Protein AF-A0A1F2P730-F1 (afdb_monomer_lite)

Secondary structure (DSSP, 8-state):
-HHHHSTTTSS-HHHHHHHHHH-HHHHHHHHHHHHHHHHHHHHHHHHHH-S--HHHHHHHHHHHHHHHHHHHHHHHHHHHHSS-SS-HHHHHHHHHHHHHHHHHHHHHHHHHHHHHHHHHHTT---HHHHHHHHHHTT---

Sequence (141 aa):
MINEKGVMSELNPFLREIVISYGAATLLIFKITVCFMILSVPLLVQYISKESMYWTINGFYGVFTVAGILAAMDNWIFMKIGDPFIDPRLVSGVTFLMLLMAINLGNMMDYRRNHANGYYCRSRITDKEWERMKKEMNYPD

Organism: NCBI:txid1839936

Radius of gyration: 24.95 Å; chains: 1; bounding box: 55×33×75 Å

Foldseek 3Di:
DCCCQNPVNPDDPVVNVCCVVPNPVVVVVVVVVVVVVQLCVVVVVCVVVVADLPQLNCQQVVLVVVLVVQVVVQVVVCVVPVHGPDDPVVSVVVSVVSNVVSNVVSCVVSVCVRVVVVVVVVPPQDPVNVVVVCVVVVPDD

pLDDT: mean 80.68, std 14.08, range [39.53, 95.75]

Structure (mmCIF, N/C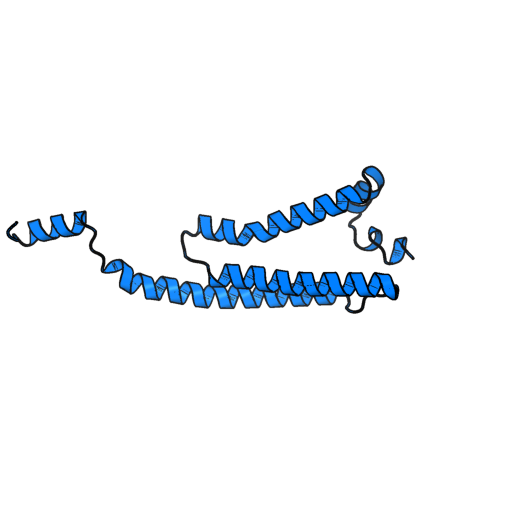A/C/O backbone):
data_AF-A0A1F2P730-F1
#
_entry.id   AF-A0A1F2P730-F1
#
loop_
_atom_site.group_PDB
_atom_site.id
_atom_site.type_symbol
_atom_site.label_atom_id
_atom_site.label_alt_id
_atom_site.label_comp_id
_atom_site.label_asym_id
_atom_site.label_entity_id
_atom_site.label_seq_id
_atom_site.pdbx_PDB_ins_code
_atom_site.Cartn_x
_atom_site.Cartn_y
_atom_site.Cartn_z
_atom_site.occupancy
_atom_site.B_iso_or_equiv
_atom_site.auth_seq_id
_atom_site.auth_comp_id
_atom_site.auth_asym_id
_atom_site.auth_atom_id
_atom_site.pdbx_PDB_model_num
ATOM 1 N N . MET A 1 1 ? 14.974 -4.893 -26.405 1.00 39.53 1 MET A N 1
ATOM 2 C CA . MET A 1 1 ? 15.418 -4.691 -25.002 1.00 39.53 1 MET A CA 1
ATOM 3 C C . MET A 1 1 ? 14.538 -3.724 -24.201 1.00 39.53 1 MET A C 1
ATOM 5 O O . MET A 1 1 ? 13.745 -4.237 -23.427 1.00 39.53 1 MET A O 1
ATOM 9 N N . ILE A 1 2 ? 14.548 -2.391 -24.394 1.00 41.62 2 ILE A N 1
ATOM 10 C CA . ILE A 1 2 ? 13.634 -1.477 -23.642 1.00 41.62 2 ILE A CA 1
ATOM 11 C C . ILE A 1 2 ? 12.142 -1.766 -23.925 1.00 41.62 2 ILE A C 1
ATOM 13 O O . ILE A 1 2 ? 11.300 -1.609 -23.048 1.00 41.62 2 ILE A O 1
ATOM 17 N N . ASN A 1 3 ? 11.812 -2.250 -25.125 1.00 44.00 3 ASN A N 1
ATOM 18 C CA . ASN A 1 3 ? 10.436 -2.607 -25.495 1.00 44.00 3 ASN A CA 1
ATOM 19 C C . ASN A 1 3 ? 9.953 -3.973 -24.975 1.00 44.00 3 ASN A C 1
ATOM 21 O O . ASN A 1 3 ? 8.751 -4.200 -24.971 1.00 44.00 3 ASN A O 1
ATOM 25 N N . GLU A 1 4 ? 10.852 -4.862 -24.546 1.00 47.56 4 GLU A N 1
ATOM 26 C CA . GLU A 1 4 ? 10.492 -6.228 -24.110 1.00 47.56 4 GLU A CA 1
ATOM 27 C C . GLU A 1 4 ? 10.643 -6.430 -22.602 1.00 47.56 4 GLU A C 1
ATOM 29 O O . GLU A 1 4 ? 9.975 -7.289 -22.041 1.00 47.56 4 GLU A O 1
ATOM 34 N N . LYS A 1 5 ? 11.498 -5.634 -21.946 1.00 50.53 5 LYS A N 1
ATOM 35 C CA . LYS A 1 5 ? 11.749 -5.695 -20.497 1.00 50.53 5 LYS A CA 1
ATOM 36 C C . LYS A 1 5 ? 11.723 -4.323 -19.806 1.00 50.53 5 LYS A C 1
ATOM 38 O O . LYS A 1 5 ? 12.111 -4.211 -18.654 1.00 50.53 5 LYS A O 1
ATOM 43 N N . GLY A 1 6 ? 11.362 -3.249 -20.513 1.00 53.97 6 GLY A N 1
ATOM 44 C CA . GLY A 1 6 ? 11.346 -1.888 -19.960 1.00 53.97 6 GLY A CA 1
ATOM 45 C C . GLY A 1 6 ? 9.944 -1.403 -19.605 1.00 53.97 6 GLY A C 1
ATOM 46 O O . GLY A 1 6 ? 8.970 -2.143 -19.723 1.00 53.97 6 GLY A O 1
ATOM 47 N N . VAL A 1 7 ? 9.837 -0.121 -19.243 1.00 54.56 7 VAL A N 1
ATOM 48 C CA . VAL A 1 7 ? 8.600 0.560 -18.803 1.00 54.56 7 VAL A CA 1
ATOM 49 C C . VAL A 1 7 ? 7.394 0.268 -19.705 1.00 54.56 7 VAL A C 1
ATOM 51 O O . VAL A 1 7 ? 6.280 0.175 -19.217 1.00 54.56 7 VAL A O 1
ATOM 54 N N . MET A 1 8 ? 7.600 0.062 -21.008 1.00 55.47 8 MET A N 1
ATOM 55 C CA . MET A 1 8 ? 6.531 -0.242 -21.967 1.00 55.47 8 MET A CA 1
ATOM 56 C C . MET A 1 8 ? 6.001 -1.684 -21.928 1.00 55.47 8 MET A C 1
ATOM 58 O O . MET A 1 8 ? 4.924 -1.926 -22.463 1.00 55.47 8 MET A O 1
ATOM 62 N N . SER A 1 9 ? 6.733 -2.626 -21.326 1.00 58.31 9 SER A N 1
ATOM 63 C CA . SER A 1 9 ? 6.346 -4.043 -21.220 1.00 58.31 9 SER A CA 1
ATOM 64 C C . SER A 1 9 ? 5.402 -4.329 -20.045 1.00 58.31 9 SER A C 1
ATOM 66 O O . SER A 1 9 ? 4.614 -5.267 -20.105 1.00 58.31 9 SER A O 1
ATOM 68 N N . GLU A 1 10 ? 5.433 -3.489 -19.006 1.00 56.56 10 GLU A N 1
ATOM 69 C CA . GLU A 1 10 ? 4.581 -3.612 -17.814 1.00 56.56 10 GLU A CA 1
ATOM 70 C C . GLU A 1 10 ? 3.258 -2.842 -17.939 1.00 56.56 10 GLU A C 1
ATOM 72 O O . GLU A 1 10 ? 2.353 -2.997 -17.117 1.00 56.56 10 GLU A O 1
ATOM 77 N N . LEU A 1 11 ? 3.135 -1.976 -18.949 1.00 62.09 11 LEU A N 1
ATOM 78 C CA . LEU A 1 11 ? 1.982 -1.096 -19.097 1.00 62.09 11 LEU A CA 1
ATOM 79 C C . LEU A 1 11 ? 0.848 -1.792 -19.843 1.00 62.09 11 LEU A C 1
ATOM 81 O O . LEU A 1 11 ? 1.022 -2.321 -20.940 1.00 62.09 11 LEU A O 1
ATOM 85 N N . ASN A 1 12 ? -0.358 -1.687 -19.286 1.00 70.06 12 ASN A N 1
ATOM 86 C CA . ASN A 1 12 ? -1.585 -1.914 -20.043 1.00 70.06 12 ASN A CA 1
ATOM 87 C C . ASN A 1 12 ? -1.596 -0.991 -21.288 1.00 70.06 12 ASN A C 1
ATOM 89 O O . ASN A 1 12 ? -1.155 0.158 -21.168 1.00 70.06 12 ASN A O 1
ATOM 93 N N . PRO A 1 13 ? -2.120 -1.445 -22.446 1.00 74.62 13 PRO A N 1
ATOM 94 C CA . PRO A 1 13 ? -2.288 -0.638 -23.659 1.00 74.62 13 PRO A CA 1
ATOM 95 C C . PRO A 1 13 ? -2.712 0.820 -23.426 1.00 74.62 13 PRO A C 1
ATOM 97 O O . PRO A 1 13 ? -2.137 1.725 -24.021 1.00 74.62 13 PRO A O 1
ATOM 100 N N . PHE A 1 14 ? -3.649 1.063 -22.504 1.00 74.38 14 PHE A N 1
ATOM 101 C CA . PHE A 1 14 ? -4.107 2.411 -22.158 1.00 74.38 14 PHE A CA 1
ATOM 102 C C . PHE A 1 14 ? -2.997 3.295 -21.564 1.00 74.38 14 PHE A C 1
ATOM 104 O O . PHE A 1 14 ? -2.796 4.433 -21.978 1.00 74.38 14 PHE A O 1
ATOM 111 N N . LEU A 1 15 ? -2.236 2.762 -20.608 1.00 70.25 15 LEU A N 1
ATOM 112 C CA . LEU A 1 15 ? -1.126 3.484 -19.990 1.00 70.25 15 LEU A CA 1
ATOM 113 C C . LEU A 1 15 ? 0.042 3.659 -20.962 1.00 70.25 15 LEU A C 1
ATOM 115 O O . LEU A 1 15 ? 0.739 4.669 -20.909 1.00 70.25 15 LEU A O 1
ATOM 119 N N . ARG A 1 16 ? 0.237 2.697 -21.868 1.00 72.06 16 ARG A N 1
ATOM 120 C CA . ARG A 1 16 ? 1.238 2.788 -22.931 1.00 72.06 16 ARG A CA 1
ATOM 121 C C . ARG A 1 16 ? 0.974 3.996 -23.832 1.00 72.06 16 ARG A C 1
ATOM 123 O O . ARG A 1 16 ? 1.894 4.767 -24.091 1.00 72.06 16 ARG A O 1
ATOM 130 N N . GLU A 1 17 ? -0.282 4.197 -24.220 1.00 73.62 17 GLU A N 1
ATOM 131 C CA . GLU A 1 17 ? -0.706 5.319 -25.063 1.00 73.62 17 GLU A CA 1
ATOM 132 C C . GLU A 1 17 ? -0.509 6.675 -24.376 1.00 73.62 17 GLU A C 1
ATOM 134 O O . GLU A 1 17 ? -0.040 7.637 -24.988 1.00 73.62 17 GLU A O 1
ATOM 139 N N . ILE A 1 18 ? -0.777 6.738 -23.068 1.00 73.69 18 ILE A N 1
ATOM 140 C CA . ILE A 1 18 ? -0.531 7.937 -22.259 1.00 73.69 18 ILE A CA 1
ATOM 141 C C . ILE A 1 18 ? 0.964 8.270 -22.218 1.00 73.69 18 ILE A C 1
ATOM 143 O O . ILE A 1 18 ? 1.332 9.435 -22.334 1.00 73.69 18 ILE A O 1
ATOM 147 N N . VAL A 1 19 ? 1.845 7.277 -22.085 1.00 73.19 19 VAL A N 1
ATOM 148 C CA . VAL A 1 19 ? 3.297 7.525 -22.066 1.00 73.19 19 VAL A CA 1
ATOM 149 C C . VAL A 1 19 ? 3.818 7.964 -23.426 1.00 73.19 19 VAL A C 1
ATOM 151 O O . VAL A 1 19 ? 4.675 8.843 -23.485 1.00 73.19 19 VAL A O 1
ATOM 154 N N . ILE A 1 20 ? 3.319 7.373 -24.512 1.00 76.88 20 ILE A N 1
ATOM 155 C CA . ILE A 1 20 ? 3.698 7.776 -25.872 1.00 76.88 20 ILE A CA 1
ATOM 156 C C . ILE A 1 20 ? 3.256 9.222 -26.133 1.00 76.88 20 ILE A C 1
ATOM 158 O O . ILE A 1 20 ? 4.027 10.007 -26.678 1.00 76.88 20 ILE A O 1
ATOM 162 N N . SER A 1 21 ? 2.052 9.585 -25.684 1.00 80.69 21 SER A N 1
ATOM 163 C CA . SER A 1 21 ? 1.449 10.898 -25.944 1.00 80.69 21 SER A CA 1
ATOM 164 C C . SER A 1 21 ? 1.953 12.015 -25.021 1.00 80.69 21 SER A C 1
ATOM 166 O O . SER A 1 21 ? 2.098 13.153 -25.457 1.00 80.69 21 SER A O 1
ATOM 168 N N . TYR A 1 22 ? 2.225 11.711 -23.748 1.00 78.31 22 TYR A N 1
ATOM 169 C CA . TYR A 1 22 ? 2.534 12.704 -22.705 1.00 78.31 22 TYR A CA 1
ATOM 170 C C . TYR A 1 22 ? 3.905 12.503 -22.036 1.00 78.31 22 TYR A C 1
ATOM 172 O O . TYR A 1 22 ? 4.252 13.213 -21.090 1.00 78.31 22 TYR A O 1
ATOM 180 N N . GLY A 1 23 ? 4.693 11.530 -22.494 1.00 78.69 23 GLY A N 1
ATOM 181 C CA . GLY A 1 23 ? 6.043 11.252 -22.010 1.00 78.69 23 GLY A CA 1
ATOM 182 C C . GLY A 1 23 ? 6.126 10.524 -20.661 1.00 78.69 23 GLY A C 1
ATOM 183 O O . GLY A 1 23 ? 5.143 10.299 -19.952 1.00 78.69 23 GLY A O 1
ATOM 184 N N . ALA A 1 24 ? 7.355 10.159 -20.279 1.00 73.94 24 ALA A N 1
ATOM 185 C CA . ALA A 1 24 ? 7.644 9.365 -19.079 1.00 73.94 24 ALA A CA 1
ATOM 186 C C . ALA A 1 24 ? 7.309 10.076 -17.752 1.00 73.94 24 ALA A C 1
ATOM 188 O O . ALA A 1 24 ? 7.009 9.412 -16.758 1.00 73.94 24 ALA A O 1
ATOM 189 N N . ALA A 1 25 ? 7.315 11.414 -17.728 1.00 78.75 25 ALA A N 1
ATOM 190 C CA . ALA A 1 25 ? 6.956 12.197 -16.542 1.00 78.75 25 ALA A CA 1
ATOM 191 C C . ALA A 1 25 ? 5.509 11.930 -16.090 1.00 78.75 25 ALA A C 1
ATOM 193 O O . ALA A 1 25 ? 5.238 11.817 -14.896 1.00 78.75 25 ALA A O 1
ATOM 194 N N . THR A 1 26 ? 4.596 11.734 -17.041 1.00 80.50 26 THR A N 1
ATOM 195 C CA . THR A 1 26 ? 3.178 11.463 -16.768 1.00 80.50 26 THR A CA 1
ATOM 196 C C . THR A 1 26 ? 2.980 10.123 -16.060 1.00 80.50 26 THR A C 1
ATOM 198 O O . THR A 1 26 ? 2.143 10.008 -15.167 1.00 80.50 26 THR A O 1
ATOM 201 N N . LEU A 1 27 ? 3.809 9.123 -16.373 1.00 77.31 27 LEU A N 1
ATOM 202 C CA . LEU A 1 27 ? 3.785 7.826 -15.694 1.00 77.31 27 LEU A CA 1
ATOM 203 C C . LEU A 1 27 ? 4.286 7.911 -14.254 1.00 77.31 27 LEU A C 1
ATOM 205 O O . LEU A 1 27 ? 3.734 7.248 -13.377 1.00 77.31 27 LEU A O 1
ATOM 209 N N . LEU A 1 28 ? 5.306 8.734 -13.997 1.00 80.25 28 LEU A N 1
ATOM 210 C CA . LEU A 1 28 ? 5.766 8.992 -12.634 1.00 80.25 28 LEU A CA 1
ATOM 211 C C . LEU A 1 28 ? 4.682 9.686 -11.811 1.00 80.25 28 LEU A C 1
ATOM 213 O O . LEU A 1 28 ? 4.384 9.230 -10.710 1.00 80.25 28 LEU A O 1
ATOM 217 N N . ILE A 1 29 ? 4.052 10.727 -12.362 1.00 86.25 29 ILE A N 1
ATOM 218 C CA . ILE A 1 29 ? 2.942 11.425 -11.700 1.00 86.25 29 ILE A CA 1
ATOM 219 C C . ILE A 1 29 ? 1.808 10.442 -11.407 1.00 86.25 29 ILE A C 1
ATOM 221 O O . ILE A 1 29 ? 1.371 10.352 -10.265 1.00 86.25 29 ILE A O 1
ATOM 225 N N . PHE A 1 30 ? 1.397 9.638 -12.391 1.00 83.25 30 PHE A N 1
ATOM 226 C CA . PHE A 1 30 ? 0.364 8.620 -12.208 1.00 83.25 30 PHE A CA 1
ATOM 227 C C . PHE A 1 30 ? 0.708 7.634 -11.082 1.00 83.25 30 PHE A C 1
ATOM 229 O O . PHE A 1 30 ? -0.114 7.408 -10.196 1.00 83.25 30 PHE A O 1
ATOM 236 N N . LYS A 1 31 ? 1.934 7.089 -11.062 1.00 84.06 31 LYS A N 1
ATOM 237 C CA . LYS A 1 31 ? 2.391 6.178 -9.997 1.00 84.06 31 LYS A CA 1
ATOM 238 C C . LYS A 1 31 ? 2.346 6.843 -8.620 1.00 84.06 31 LYS A C 1
ATOM 240 O O . LYS A 1 31 ? 1.876 6.226 -7.667 1.00 84.06 31 LYS A O 1
ATOM 245 N N . ILE A 1 32 ? 2.800 8.093 -8.518 1.00 88.00 32 ILE A N 1
ATOM 246 C CA . ILE A 1 32 ? 2.773 8.863 -7.269 1.00 88.00 32 ILE A CA 1
ATOM 247 C C . ILE A 1 32 ? 1.326 9.083 -6.814 1.00 88.00 32 ILE A C 1
ATOM 249 O O . ILE A 1 32 ? 1.004 8.805 -5.662 1.00 88.00 32 ILE A O 1
ATOM 253 N N . THR A 1 33 ? 0.434 9.510 -7.710 1.00 89.94 33 THR A N 1
ATOM 254 C CA . THR A 1 33 ? -0.985 9.730 -7.400 1.00 89.94 33 THR A CA 1
ATOM 255 C C . THR A 1 33 ? -1.670 8.449 -6.931 1.00 89.94 33 THR A C 1
ATOM 257 O O . THR A 1 33 ? -2.340 8.462 -5.899 1.00 89.94 33 THR A O 1
ATOM 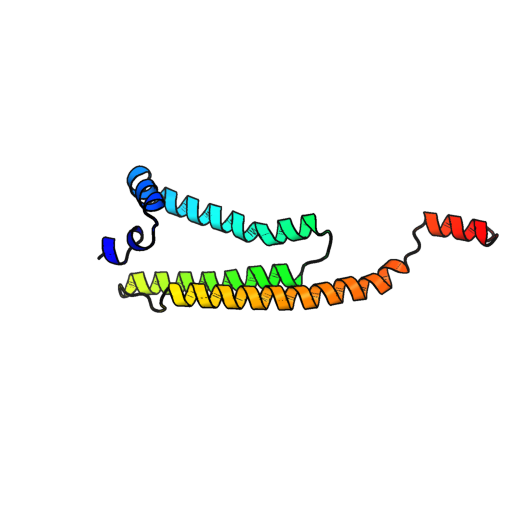260 N N . VAL A 1 34 ? -1.472 7.333 -7.637 1.00 88.31 34 VAL A N 1
ATOM 261 C CA . VAL A 1 34 ? -2.025 6.028 -7.241 1.00 88.31 34 VAL A CA 1
ATOM 262 C C . VAL A 1 34 ? -1.475 5.594 -5.882 1.00 88.31 34 VAL A C 1
ATOM 264 O O . VAL A 1 34 ? -2.236 5.119 -5.043 1.00 88.31 34 VAL A O 1
ATOM 267 N N . CYS A 1 35 ? -0.183 5.811 -5.622 1.00 89.75 35 CYS A N 1
ATOM 268 C CA . CYS A 1 35 ? 0.422 5.525 -4.324 1.00 89.75 35 CYS A CA 1
ATOM 269 C C . CYS A 1 35 ? -0.249 6.331 -3.199 1.00 89.75 35 CYS A C 1
ATOM 271 O O . CYS A 1 35 ? -0.682 5.749 -2.208 1.00 89.75 35 CYS A O 1
ATOM 273 N N . PHE A 1 36 ? -0.433 7.644 -3.379 1.00 91.12 36 PHE A N 1
ATOM 274 C CA . PHE A 1 36 ? -1.149 8.484 -2.412 1.00 91.12 36 PHE A CA 1
ATOM 275 C C . PHE A 1 36 ? -2.591 8.019 -2.182 1.00 91.12 36 PHE A C 1
ATOM 277 O O . PHE A 1 36 ? -3.031 7.946 -1.034 1.00 91.12 36 PHE A O 1
ATOM 284 N N . MET A 1 37 ? -3.316 7.662 -3.247 1.00 92.94 37 MET A N 1
ATOM 285 C CA . MET A 1 37 ? -4.676 7.130 -3.130 1.00 92.94 37 MET A CA 1
ATOM 286 C C . MET A 1 37 ? -4.702 5.844 -2.300 1.00 92.94 37 MET A C 1
ATOM 288 O O . MET A 1 37 ? -5.474 5.756 -1.348 1.00 92.94 37 MET A O 1
ATOM 292 N N . ILE A 1 38 ? -3.829 4.878 -2.597 1.00 91.00 38 ILE A N 1
ATOM 293 C CA . ILE A 1 38 ? -3.768 3.598 -1.876 1.00 91.00 38 ILE A CA 1
ATOM 294 C C . ILE A 1 38 ? -3.382 3.809 -0.407 1.00 91.00 38 ILE A C 1
ATOM 296 O O . ILE A 1 38 ? -4.028 3.255 0.481 1.00 91.00 38 ILE A O 1
ATOM 300 N N . LEU A 1 39 ? -2.372 4.640 -0.134 1.00 91.88 39 LEU A N 1
ATOM 301 C CA . LEU A 1 39 ? -1.933 4.930 1.231 1.00 91.88 39 LEU A CA 1
ATOM 302 C C . LEU A 1 39 ? -3.001 5.678 2.041 1.00 91.88 39 LEU A C 1
ATOM 304 O O . LEU A 1 39 ? -3.032 5.549 3.257 1.00 91.88 39 LEU A O 1
ATOM 308 N N . SER A 1 40 ? -3.917 6.405 1.399 1.00 93.25 40 SER A N 1
ATOM 309 C CA . SER A 1 40 ? -5.015 7.081 2.102 1.00 93.25 40 SER A CA 1
ATOM 310 C C . SER A 1 40 ? -6.146 6.146 2.558 1.00 93.25 40 SER A C 1
ATOM 312 O O . SER A 1 40 ? -6.909 6.511 3.454 1.00 93.25 40 SER A O 1
ATOM 314 N N . VAL A 1 41 ? -6.253 4.934 1.993 1.00 91.94 41 VAL A N 1
ATOM 315 C CA . VAL A 1 41 ? -7.368 4.005 2.259 1.00 91.94 41 VAL A CA 1
ATOM 316 C C . VAL A 1 41 ? -7.535 3.687 3.752 1.00 91.94 41 VAL A C 1
ATOM 318 O O . VAL A 1 41 ? -8.645 3.858 4.255 1.00 91.94 41 VAL A O 1
ATOM 321 N N . PRO A 1 42 ? -6.493 3.289 4.510 1.00 91.12 42 PRO A N 1
ATOM 322 C CA . PRO A 1 42 ? -6.654 2.967 5.929 1.00 91.12 42 PRO A CA 1
ATOM 323 C C . PRO A 1 42 ? -7.117 4.162 6.771 1.00 91.12 42 PRO A C 1
ATOM 325 O O . PRO A 1 42 ? -7.885 3.985 7.714 1.00 91.12 42 PRO A O 1
ATOM 328 N N . LEU A 1 43 ? -6.696 5.381 6.412 1.00 90.62 43 LEU A N 1
ATOM 329 C CA . LEU A 1 43 ? -7.110 6.608 7.101 1.00 90.62 43 LEU A CA 1
ATOM 330 C C . LEU A 1 43 ? -8.590 6.914 6.854 1.00 90.62 43 LEU A C 1
ATOM 332 O O . LEU A 1 43 ? -9.306 7.284 7.783 1.00 90.62 43 LEU A O 1
ATOM 336 N N . LEU A 1 44 ? -9.066 6.718 5.621 1.00 92.31 44 LEU A N 1
ATOM 337 C CA . LEU A 1 44 ? -10.486 6.850 5.292 1.00 92.31 44 LEU A CA 1
ATOM 338 C C . LEU A 1 44 ? -11.329 5.809 6.033 1.00 92.31 44 LEU A C 1
ATOM 340 O O . LEU A 1 44 ? -12.372 6.148 6.589 1.00 92.31 44 LEU A O 1
ATOM 344 N N . VAL A 1 45 ? -10.862 4.560 6.091 1.00 89.38 45 VAL A N 1
ATOM 345 C CA . VAL A 1 45 ? -11.550 3.492 6.829 1.00 89.38 45 VAL A CA 1
ATOM 346 C C . VAL A 1 45 ? -11.631 3.829 8.320 1.00 89.38 45 VAL A C 1
ATOM 348 O O . VAL A 1 45 ? -12.707 3.704 8.899 1.00 89.38 45 VAL A O 1
ATOM 351 N N . GLN A 1 46 ? -10.549 4.331 8.923 1.00 89.62 46 GLN A N 1
ATOM 352 C CA . GLN A 1 46 ? -10.549 4.786 10.318 1.00 89.62 46 GLN A CA 1
ATOM 353 C C . GLN A 1 46 ? -11.529 5.945 10.554 1.00 89.62 46 GLN A C 1
ATOM 355 O O . GLN A 1 46 ? -12.256 5.960 11.547 1.00 89.62 46 GLN A O 1
ATOM 360 N N . TYR A 1 47 ? -11.563 6.920 9.643 1.00 89.44 47 TYR A N 1
ATOM 361 C CA . TYR A 1 47 ? -12.478 8.056 9.738 1.00 89.44 47 TYR A CA 1
ATOM 362 C C . TYR A 1 47 ? -13.951 7.613 9.724 1.00 89.44 47 TYR A C 1
ATOM 364 O O . TYR A 1 47 ? -14.764 8.136 10.487 1.00 89.44 47 TYR A O 1
ATOM 372 N N . ILE A 1 48 ? -14.287 6.620 8.894 1.00 89.62 48 ILE A N 1
ATOM 373 C CA . ILE A 1 48 ? -15.646 6.074 8.778 1.00 89.62 48 ILE A CA 1
ATOM 374 C C . ILE A 1 48 ? -16.001 5.186 9.979 1.00 89.62 48 ILE A C 1
ATOM 376 O O . ILE A 1 48 ? -17.115 5.283 10.494 1.00 89.62 48 ILE A O 1
ATOM 380 N N . SER A 1 49 ? -15.080 4.330 10.435 1.00 83.12 49 SER A N 1
ATOM 381 C CA . SER A 1 49 ? -15.350 3.361 11.505 1.00 83.12 49 SER A CA 1
ATOM 382 C C . SER A 1 49 ? -15.478 4.002 12.888 1.00 83.12 49 SER A C 1
ATOM 384 O O . SER A 1 49 ? -16.123 3.425 13.759 1.00 83.12 49 SER A O 1
ATOM 386 N N . LYS A 1 50 ? -14.884 5.189 13.102 1.00 83.81 50 LYS A N 1
ATOM 387 C CA . LYS A 1 50 ? -14.774 5.874 14.411 1.00 83.81 50 LYS A CA 1
ATOM 388 C C . LYS A 1 50 ? -14.084 5.040 15.498 1.00 83.81 50 LYS A C 1
ATOM 390 O O . LYS A 1 50 ? -14.089 5.421 16.668 1.00 83.81 50 LYS A O 1
ATOM 395 N N . GLU A 1 51 ? -13.468 3.929 15.117 1.00 82.94 51 GLU A N 1
ATOM 396 C CA . GLU A 1 51 ? -12.728 3.045 16.000 1.00 82.94 51 GLU A CA 1
ATOM 397 C C . GLU A 1 51 ? -11.222 3.291 15.873 1.00 82.94 51 GLU A C 1
ATOM 399 O O . GLU A 1 51 ? -10.714 3.741 14.843 1.00 82.94 51 GLU A O 1
ATOM 404 N N . SER A 1 52 ? -10.475 2.987 16.936 1.00 87.31 52 SER A N 1
ATOM 405 C CA . SER A 1 52 ? -9.016 3.001 16.856 1.00 87.31 52 SER A CA 1
ATOM 406 C C . SER A 1 52 ? -8.558 1.834 15.981 1.00 87.31 52 SER A C 1
ATOM 408 O O . SER A 1 52 ? -8.830 0.683 16.312 1.00 87.31 52 SER A O 1
ATOM 410 N N . MET A 1 53 ? -7.831 2.138 14.902 1.00 91.12 53 MET A N 1
ATOM 411 C CA . MET A 1 53 ? -7.264 1.166 13.952 1.00 91.12 53 MET A CA 1
ATOM 412 C C . MET A 1 53 ? -5.729 1.250 13.894 1.00 91.12 53 MET A C 1
ATOM 414 O O . MET A 1 53 ? -5.115 1.137 12.834 1.00 91.12 53 MET A O 1
ATOM 418 N N . TYR A 1 54 ? -5.099 1.546 15.032 1.00 90.81 54 TYR A N 1
ATOM 419 C CA . TYR A 1 54 ? -3.666 1.829 15.119 1.00 90.81 54 TYR A CA 1
ATOM 420 C C . TYR A 1 54 ? -2.810 0.682 14.569 1.00 90.81 54 TYR A C 1
ATOM 422 O O . TYR A 1 54 ? -1.877 0.919 13.799 1.00 90.81 54 TYR A O 1
ATOM 430 N N . TRP A 1 55 ? -3.117 -0.558 14.952 1.00 93.00 55 TRP A N 1
ATOM 431 C CA . TRP A 1 55 ? -2.331 -1.712 14.530 1.00 93.00 55 TRP A CA 1
ATOM 432 C C . TRP A 1 55 ? -2.579 -2.071 13.069 1.00 93.00 55 TRP A C 1
ATOM 434 O O . TRP A 1 55 ? -1.621 -2.364 12.356 1.00 93.00 55 TRP A O 1
ATOM 444 N N . THR A 1 56 ? -3.825 -1.989 12.602 1.00 93.62 56 THR A N 1
ATOM 445 C CA . THR A 1 56 ? -4.166 -2.225 11.194 1.00 93.62 56 THR A CA 1
ATOM 446 C C . THR A 1 56 ? -3.492 -1.209 10.273 1.00 93.62 56 THR A C 1
ATOM 448 O O . THR A 1 56 ? -2.904 -1.600 9.265 1.00 93.62 56 THR A O 1
ATOM 451 N N . ILE A 1 57 ? -3.503 0.081 10.626 1.00 94.19 57 ILE A N 1
ATOM 452 C CA . ILE A 1 57 ? -2.868 1.144 9.828 1.00 94.19 57 ILE A CA 1
ATOM 453 C C . ILE A 1 57 ? -1.348 0.959 9.775 1.00 94.19 57 ILE A C 1
ATOM 455 O O . ILE A 1 57 ? -0.755 1.004 8.697 1.00 94.19 57 ILE A O 1
ATOM 459 N N . ASN A 1 58 ? -0.706 0.703 10.918 1.00 94.56 58 ASN A N 1
ATOM 460 C CA . ASN A 1 58 ? 0.741 0.489 10.953 1.00 94.56 58 ASN A CA 1
ATOM 461 C C . ASN A 1 58 ? 1.154 -0.795 10.230 1.00 94.56 58 ASN A C 1
ATOM 463 O O . ASN A 1 58 ? 2.160 -0.797 9.526 1.00 94.56 58 ASN A O 1
ATOM 467 N N . GLY A 1 59 ? 0.372 -1.870 10.361 1.00 94.19 59 GLY A N 1
ATOM 468 C CA . GLY A 1 59 ? 0.583 -3.107 9.616 1.00 94.19 59 GLY A CA 1
ATOM 469 C C . GLY A 1 59 ? 0.501 -2.874 8.108 1.00 94.19 59 GLY A C 1
ATOM 470 O O . GLY A 1 59 ? 1.398 -3.284 7.374 1.00 94.19 59 GLY A O 1
ATOM 471 N N . PHE A 1 60 ? -0.520 -2.142 7.655 1.00 95.19 60 PHE A N 1
ATOM 472 C CA . PHE A 1 60 ? -0.679 -1.756 6.254 1.00 95.19 60 PHE A CA 1
ATOM 473 C C . PHE A 1 60 ? 0.546 -0.984 5.741 1.00 95.19 60 PHE A C 1
ATOM 475 O O . PHE A 1 60 ? 1.183 -1.407 4.776 1.00 95.19 60 PHE A O 1
ATOM 482 N N . TYR A 1 61 ? 0.939 0.106 6.407 1.00 95.00 61 TYR A N 1
ATOM 483 C CA . TYR A 1 61 ? 2.094 0.904 5.977 1.00 95.00 61 TYR A CA 1
ATOM 484 C C . TYR A 1 61 ? 3.425 0.158 6.080 1.00 95.00 61 TYR A C 1
ATOM 486 O O . TYR A 1 61 ? 4.296 0.339 5.226 1.00 95.00 61 TYR A O 1
ATOM 494 N N . GLY A 1 62 ? 3.584 -0.711 7.079 1.00 95.38 62 GLY A N 1
ATOM 495 C CA . GLY A 1 62 ? 4.758 -1.566 7.222 1.00 95.38 62 GLY A CA 1
ATOM 496 C C . GLY A 1 62 ? 4.939 -2.487 6.017 1.00 95.38 62 GLY A C 1
ATOM 497 O O . GLY A 1 62 ? 6.028 -2.545 5.446 1.00 95.38 62 GLY A O 1
ATOM 498 N N . VAL A 1 63 ? 3.861 -3.131 5.558 1.00 95.75 63 VAL A N 1
ATOM 499 C CA . VAL A 1 63 ? 3.895 -3.988 4.362 1.00 95.75 63 VAL A CA 1
ATOM 500 C C . VAL A 1 63 ? 4.275 -3.192 3.114 1.00 95.75 63 VAL A C 1
ATOM 502 O O . VAL A 1 63 ? 5.152 -3.624 2.365 1.00 95.75 63 VAL A O 1
ATOM 505 N N . PHE A 1 64 ? 3.680 -2.014 2.906 1.00 92.94 64 PHE A N 1
ATOM 506 C CA . PHE A 1 64 ? 4.025 -1.155 1.767 1.00 92.94 64 PHE A CA 1
ATOM 507 C C . PHE A 1 64 ? 5.464 -0.633 1.826 1.00 92.94 64 PHE A C 1
ATOM 509 O O . PHE A 1 64 ? 6.098 -0.490 0.785 1.00 92.94 64 PHE A O 1
ATOM 516 N N . THR A 1 65 ? 6.008 -0.409 3.023 1.00 93.62 65 THR A N 1
ATOM 517 C CA . THR A 1 65 ? 7.411 -0.011 3.201 1.00 93.62 65 THR A CA 1
ATOM 518 C C . THR A 1 65 ? 8.351 -1.127 2.755 1.00 93.62 65 THR A C 1
ATOM 520 O O . THR A 1 65 ? 9.247 -0.891 1.947 1.00 93.62 65 THR A O 1
ATOM 523 N N . VAL A 1 66 ? 8.116 -2.362 3.214 1.00 93.81 66 VAL A N 1
ATOM 524 C CA . VAL A 1 66 ? 8.918 -3.530 2.811 1.00 93.81 66 VAL A CA 1
ATOM 525 C C . VAL A 1 66 ? 8.796 -3.781 1.308 1.00 93.81 66 VAL A C 1
ATOM 527 O O . VAL A 1 66 ? 9.805 -3.956 0.628 1.00 93.81 66 VAL A O 1
ATOM 530 N N . ALA A 1 67 ? 7.576 -3.738 0.768 1.00 91.62 67 ALA A N 1
ATOM 531 C CA . ALA A 1 67 ? 7.334 -3.900 -0.663 1.00 91.62 67 ALA A CA 1
ATOM 532 C C . ALA A 1 67 ? 8.031 -2.812 -1.497 1.00 91.62 67 ALA A C 1
ATOM 534 O O . ALA A 1 67 ? 8.638 -3.112 -2.523 1.00 91.62 67 ALA A O 1
ATOM 535 N N . GLY A 1 68 ? 7.996 -1.559 -1.035 1.00 89.69 68 GLY A N 1
ATOM 536 C CA . GLY A 1 68 ? 8.674 -0.435 -1.674 1.00 89.69 68 GLY A CA 1
ATOM 537 C C . GLY A 1 68 ? 10.194 -0.591 -1.687 1.00 89.69 68 GLY A C 1
ATOM 538 O O . GLY A 1 68 ? 10.818 -0.329 -2.713 1.00 89.69 68 GLY A O 1
ATOM 539 N N . ILE A 1 69 ? 10.787 -1.078 -0.591 1.00 91.38 69 ILE A N 1
ATOM 540 C CA . ILE A 1 69 ? 12.224 -1.382 -0.521 1.00 91.38 69 ILE A CA 1
ATOM 541 C C . ILE A 1 69 ? 12.586 -2.477 -1.529 1.00 91.38 69 ILE A C 1
ATOM 543 O O . ILE A 1 69 ? 13.521 -2.293 -2.306 1.00 91.38 69 ILE A O 1
ATOM 547 N N . LEU A 1 70 ? 11.828 -3.578 -1.565 1.00 90.50 70 LEU A N 1
ATOM 548 C CA . LEU A 1 70 ? 12.066 -4.673 -2.511 1.00 90.50 70 LEU A CA 1
ATOM 549 C C . LEU A 1 70 ? 11.970 -4.196 -3.964 1.00 90.50 70 LEU A C 1
ATOM 551 O O . LEU A 1 70 ? 12.862 -4.477 -4.758 1.00 90.50 70 LEU A O 1
ATOM 555 N N . A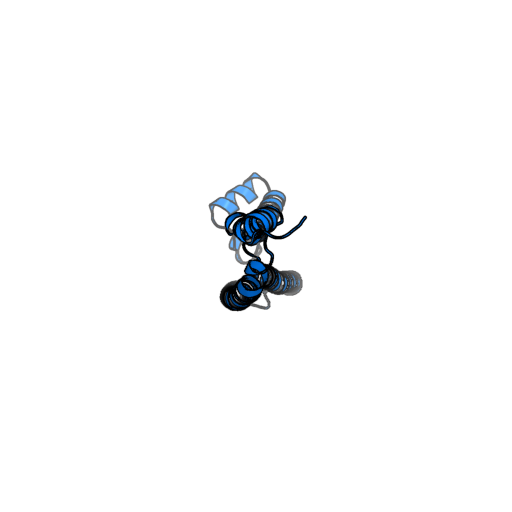LA A 1 71 ? 10.942 -3.414 -4.297 1.00 86.06 71 ALA A N 1
ATOM 556 C CA . ALA A 1 71 ? 10.778 -2.855 -5.636 1.00 86.06 71 ALA A CA 1
ATOM 557 C C . ALA A 1 71 ? 11.905 -1.873 -6.004 1.00 86.06 71 ALA A C 1
ATOM 559 O O . ALA A 1 71 ? 12.373 -1.859 -7.141 1.00 86.06 71 ALA A O 1
ATOM 560 N N . ALA A 1 72 ? 12.368 -1.043 -5.065 1.00 87.25 72 ALA A N 1
ATOM 561 C CA . ALA A 1 72 ? 13.487 -0.132 -5.301 1.00 87.25 72 ALA A CA 1
ATOM 562 C C . ALA A 1 72 ? 14.806 -0.890 -5.524 1.00 87.25 72 ALA A C 1
ATOM 564 O O . ALA A 1 72 ? 15.569 -0.541 -6.426 1.00 87.25 72 ALA A O 1
ATOM 565 N N . MET A 1 73 ? 15.050 -1.946 -4.741 1.00 89.44 73 MET A N 1
ATOM 566 C CA . MET A 1 73 ? 16.208 -2.825 -4.908 1.00 89.44 73 MET A CA 1
ATOM 567 C C . MET A 1 73 ? 16.188 -3.532 -6.264 1.00 89.44 73 MET A C 1
ATOM 569 O O . MET A 1 73 ? 17.201 -3.532 -6.959 1.00 89.44 73 MET A O 1
ATOM 573 N N . ASP A 1 74 ? 15.042 -4.086 -6.659 1.00 86.25 74 ASP A N 1
ATOM 574 C CA . ASP A 1 74 ? 14.905 -4.814 -7.920 1.00 86.25 74 ASP A CA 1
ATOM 575 C C . ASP A 1 74 ? 15.128 -3.895 -9.133 1.00 86.25 74 ASP A C 1
ATOM 577 O O . ASP A 1 74 ? 15.917 -4.212 -10.023 1.00 86.25 74 ASP A O 1
ATOM 581 N N . ASN A 1 75 ? 14.564 -2.680 -9.098 1.00 85.00 75 ASN A N 1
ATOM 582 C CA . ASN A 1 75 ? 14.834 -1.646 -10.102 1.00 85.00 75 ASN A CA 1
ATOM 583 C C . ASN A 1 75 ? 16.325 -1.278 -10.178 1.00 85.00 75 ASN A C 1
ATOM 585 O O . ASN A 1 75 ? 16.873 -1.118 -11.270 1.00 85.00 75 ASN A O 1
ATOM 589 N N . TRP A 1 76 ? 16.999 -1.142 -9.032 1.00 85.06 76 TRP A N 1
ATOM 590 C CA . TRP A 1 76 ? 18.425 -0.811 -8.994 1.00 85.06 76 TRP A CA 1
ATOM 591 C C . TRP A 1 76 ? 19.296 -1.923 -9.593 1.00 85.06 76 TRP A C 1
ATOM 593 O O . TRP A 1 76 ? 20.223 -1.632 -10.354 1.00 85.06 76 TRP A O 1
ATOM 603 N N . ILE A 1 77 ? 18.983 -3.190 -9.305 1.00 86.81 77 ILE A N 1
ATOM 604 C CA 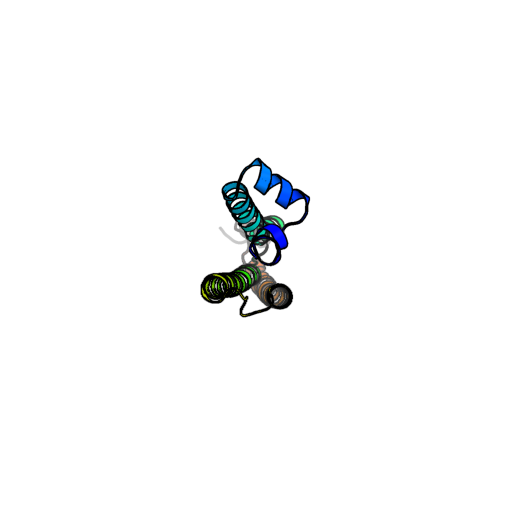. ILE A 1 77 ? 19.695 -4.343 -9.872 1.00 86.81 77 ILE A CA 1
ATOM 605 C C . ILE A 1 77 ? 19.429 -4.452 -11.375 1.00 86.81 77 ILE A C 1
ATOM 607 O O . ILE A 1 77 ? 20.375 -4.605 -12.153 1.00 86.81 77 ILE A O 1
ATOM 611 N N . PHE A 1 78 ? 18.177 -4.275 -11.802 1.00 82.75 78 PHE A N 1
ATOM 612 C CA . PHE A 1 78 ? 17.812 -4.266 -13.215 1.00 82.75 78 PHE A CA 1
ATOM 613 C C . PHE A 1 78 ? 18.597 -3.207 -14.001 1.00 82.75 78 PHE A C 1
ATOM 615 O O . PHE A 1 78 ? 19.116 -3.493 -15.078 1.00 82.75 78 PHE A O 1
ATOM 622 N N . MET A 1 79 ? 18.784 -2.006 -13.443 1.00 82.69 79 MET A N 1
ATOM 623 C CA . MET A 1 79 ? 19.609 -0.963 -14.070 1.00 82.69 79 MET A CA 1
ATOM 624 C C . MET A 1 79 ? 21.084 -1.359 -14.235 1.00 82.69 79 MET A C 1
ATOM 626 O O . MET A 1 79 ? 21.769 -0.803 -15.093 1.00 82.69 79 MET A O 1
ATOM 630 N N . LYS A 1 80 ? 21.597 -2.277 -13.408 1.00 85.56 80 LYS A N 1
ATOM 631 C CA . LYS A 1 80 ? 22.996 -2.724 -13.444 1.00 85.56 80 LYS A CA 1
ATOM 632 C C . LYS A 1 80 ? 23.215 -3.935 -14.342 1.00 85.56 80 LYS A C 1
ATOM 634 O O . LYS A 1 80 ? 24.237 -3.989 -15.018 1.00 85.56 80 LYS A O 1
ATOM 639 N N . ILE A 1 81 ? 22.295 -4.896 -14.318 1.00 87.62 81 ILE A N 1
ATOM 640 C CA . ILE A 1 81 ? 22.491 -6.232 -14.906 1.00 87.62 81 ILE A CA 1
ATOM 641 C C . ILE A 1 81 ? 21.550 -6.468 -16.103 1.00 87.62 81 ILE A C 1
ATOM 643 O O . ILE A 1 81 ? 21.792 -7.352 -16.919 1.00 87.62 81 ILE A O 1
ATOM 647 N N . GLY A 1 82 ? 20.509 -5.645 -16.267 1.00 78.88 82 GLY A N 1
ATOM 648 C CA . GLY A 1 82 ? 19.509 -5.787 -17.331 1.00 78.88 82 GLY A CA 1
ATOM 649 C C . GLY A 1 82 ? 18.499 -6.915 -17.094 1.00 78.88 82 GLY A C 1
ATOM 650 O O . GLY A 1 82 ? 17.722 -7.234 -17.998 1.00 78.88 82 GLY A O 1
ATOM 651 N N . ASP A 1 83 ? 18.509 -7.510 -15.900 1.00 78.50 83 ASP A N 1
ATOM 652 C CA . ASP A 1 83 ? 17.595 -8.569 -15.478 1.00 78.50 83 ASP A CA 1
ATOM 653 C C . ASP A 1 83 ? 17.147 -8.319 -14.028 1.00 78.50 83 ASP A C 1
ATOM 655 O O . ASP A 1 83 ? 17.979 -7.898 -13.212 1.00 78.50 83 ASP A O 1
ATOM 659 N N . PRO A 1 84 ? 15.851 -8.498 -13.705 1.00 75.69 84 PRO A N 1
ATOM 660 C CA . PRO A 1 84 ? 15.362 -8.330 -12.346 1.00 75.69 84 PRO A CA 1
ATOM 661 C C . PRO A 1 84 ? 15.898 -9.454 -11.456 1.00 75.69 84 PRO A C 1
ATOM 663 O O . PRO A 1 84 ? 16.053 -10.597 -11.886 1.00 75.69 84 PRO A O 1
ATOM 666 N N . PHE A 1 85 ? 16.190 -9.121 -10.203 1.00 82.25 85 PHE A N 1
ATOM 667 C CA . PHE A 1 85 ? 16.665 -10.077 -9.208 1.00 82.25 85 PHE A CA 1
ATOM 668 C C . PHE A 1 85 ? 15.529 -10.970 -8.704 1.00 82.25 85 PHE A C 1
ATOM 670 O O . PHE A 1 85 ? 15.740 -12.155 -8.446 1.00 82.25 85 PHE A O 1
ATOM 677 N N . ILE A 1 86 ? 14.325 -10.410 -8.571 1.00 83.75 86 ILE A N 1
ATOM 678 C CA . ILE A 1 86 ? 13.123 -11.132 -8.150 1.00 83.75 86 ILE A CA 1
ATOM 679 C C . ILE A 1 86 ? 12.046 -10.921 -9.207 1.00 83.75 86 ILE A C 1
ATOM 681 O O . ILE A 1 86 ? 11.816 -9.798 -9.636 1.00 83.75 86 ILE A O 1
ATOM 685 N N . ASP A 1 87 ? 11.340 -11.987 -9.595 1.00 83.38 87 ASP A N 1
ATOM 686 C CA . ASP A 1 87 ? 10.185 -11.853 -10.489 1.00 83.38 87 ASP A CA 1
ATOM 687 C C . ASP A 1 87 ? 9.167 -10.854 -9.886 1.00 83.38 87 ASP A C 1
ATOM 689 O O . ASP A 1 87 ? 8.647 -11.099 -8.786 1.00 83.38 87 ASP A O 1
ATOM 693 N N . PRO A 1 88 ? 8.829 -9.753 -10.588 1.00 79.38 88 PRO A N 1
ATOM 694 C CA . PRO A 1 88 ? 7.869 -8.756 -10.113 1.00 79.38 88 PRO A CA 1
ATOM 695 C C . PRO A 1 88 ? 6.501 -9.343 -9.735 1.00 79.38 88 PRO A C 1
ATOM 697 O O . PRO A 1 88 ? 5.811 -8.830 -8.844 1.00 79.38 88 PRO A O 1
ATOM 700 N N . ARG A 1 89 ? 6.096 -10.447 -10.379 1.00 83.25 89 ARG A N 1
ATOM 701 C CA . ARG A 1 89 ? 4.852 -11.166 -10.063 1.00 83.25 89 ARG A CA 1
ATOM 702 C C . ARG A 1 89 ? 4.923 -11.818 -8.689 1.00 83.25 89 ARG A C 1
ATOM 704 O O . ARG A 1 89 ? 3.943 -11.786 -7.944 1.00 83.25 89 ARG A O 1
ATOM 711 N N . LEU A 1 90 ? 6.083 -12.372 -8.341 1.00 86.81 90 LEU A N 1
ATOM 712 C CA . LEU A 1 90 ? 6.325 -12.985 -7.041 1.00 86.81 90 LEU A CA 1
ATOM 713 C C . LEU A 1 90 ? 6.346 -11.917 -5.948 1.00 86.81 90 LEU A C 1
ATOM 715 O O . LEU A 1 90 ? 5.667 -12.091 -4.939 1.00 86.81 90 LEU A O 1
ATOM 719 N N . VAL A 1 91 ? 7.028 -10.787 -6.173 1.00 86.38 91 VAL A N 1
ATOM 720 C CA . VAL A 1 91 ? 7.018 -9.648 -5.235 1.00 86.38 91 VAL A CA 1
ATOM 721 C C . VAL A 1 91 ? 5.583 -9.200 -4.961 1.00 86.38 91 VAL A C 1
ATOM 723 O O . VAL A 1 91 ? 5.173 -9.128 -3.805 1.00 86.38 91 VAL A O 1
ATOM 726 N N . SER A 1 92 ? 4.789 -8.995 -6.015 1.00 86.75 92 SER A N 1
ATOM 727 C CA . SER A 1 92 ? 3.384 -8.586 -5.895 1.00 86.75 92 SER A CA 1
ATOM 728 C C . SER A 1 92 ? 2.545 -9.599 -5.107 1.00 86.75 92 SER A C 1
ATOM 730 O O . SER A 1 92 ? 1.774 -9.215 -4.225 1.00 86.75 92 SER A O 1
ATOM 732 N N . GLY A 1 93 ? 2.718 -10.897 -5.380 1.00 90.44 93 GLY A N 1
ATOM 733 C CA . GLY A 1 93 ? 2.022 -11.969 -4.665 1.00 90.44 93 GLY A CA 1
ATOM 734 C C . GLY A 1 93 ? 2.390 -12.030 -3.180 1.00 90.44 93 GLY A C 1
ATOM 735 O O . GLY A 1 93 ? 1.508 -12.122 -2.326 1.00 90.44 93 GLY A O 1
ATOM 736 N N . VAL A 1 94 ? 3.679 -11.911 -2.854 1.00 91.06 94 VAL A N 1
ATOM 737 C CA . VAL A 1 94 ? 4.158 -11.902 -1.464 1.00 91.06 94 VAL A CA 1
ATOM 738 C C . VAL A 1 94 ? 3.672 -10.652 -0.732 1.00 91.06 94 VAL A C 1
ATOM 740 O O . VAL A 1 94 ? 3.184 -10.763 0.390 1.00 91.06 94 VAL A O 1
ATOM 743 N N . THR A 1 95 ? 3.712 -9.475 -1.363 1.00 92.62 95 THR A N 1
ATOM 744 C CA . THR A 1 95 ? 3.144 -8.242 -0.797 1.00 92.62 95 THR A CA 1
ATOM 745 C C . THR A 1 95 ? 1.659 -8.392 -0.496 1.00 92.62 95 THR A C 1
ATOM 747 O O . THR A 1 95 ? 1.224 -8.012 0.589 1.00 92.62 95 THR A O 1
ATOM 750 N N . PHE A 1 96 ? 0.884 -8.987 -1.405 1.00 93.25 96 PHE A N 1
ATOM 751 C CA . PHE A 1 96 ? -0.540 -9.227 -1.183 1.00 93.25 96 PHE A CA 1
ATOM 752 C C . PHE A 1 96 ? -0.791 -10.158 0.012 1.00 93.25 96 PHE A C 1
ATOM 754 O O . PHE A 1 96 ? -1.620 -9.855 0.870 1.00 93.25 96 PHE A O 1
ATOM 761 N N . LEU A 1 97 ? -0.033 -11.253 0.125 1.00 95.31 97 LEU A N 1
ATOM 762 C CA . LEU A 1 97 ? -0.128 -12.168 1.267 1.00 95.31 97 LEU A CA 1
ATOM 763 C C . LEU A 1 97 ? 0.255 -11.489 2.588 1.00 95.31 97 LEU A C 1
ATOM 765 O O . LEU A 1 97 ? -0.470 -11.617 3.576 1.00 95.31 97 LEU A O 1
ATOM 769 N N . MET A 1 98 ? 1.352 -10.727 2.602 1.00 95.25 98 MET A N 1
ATOM 770 C CA . MET A 1 98 ? 1.770 -9.952 3.773 1.00 95.25 98 MET A CA 1
ATOM 771 C C . MET A 1 98 ? 0.697 -8.942 4.181 1.00 95.25 98 MET A C 1
ATOM 773 O O . MET A 1 98 ? 0.415 -8.798 5.369 1.00 95.25 98 MET A O 1
ATOM 777 N N . LEU A 1 99 ? 0.059 -8.287 3.209 1.00 95.00 99 LEU A N 1
ATOM 778 C CA . LEU A 1 99 ? -1.009 -7.324 3.453 1.00 95.00 99 LEU A CA 1
ATOM 779 C C . LEU A 1 99 ? -2.217 -7.989 4.120 1.00 95.00 99 LEU A C 1
ATOM 781 O O . LEU A 1 99 ? -2.712 -7.487 5.128 1.00 95.00 99 LEU A O 1
ATOM 785 N N . LEU A 1 100 ? -2.655 -9.144 3.608 1.00 94.69 100 LEU A N 1
ATOM 786 C CA . LEU A 1 100 ? -3.748 -9.912 4.207 1.00 94.69 100 LEU A CA 1
ATOM 787 C C . LEU A 1 100 ? -3.428 -10.330 5.645 1.00 94.69 100 LEU A C 1
ATOM 789 O O . LEU A 1 100 ? -4.277 -10.204 6.528 1.00 94.69 100 LEU A O 1
ATOM 793 N N . MET A 1 101 ? -2.211 -10.812 5.904 1.00 95.06 101 MET A N 1
ATOM 794 C CA . MET A 1 101 ? -1.794 -11.190 7.257 1.00 95.06 101 MET A CA 1
ATOM 795 C C . MET A 1 101 ? -1.752 -9.980 8.194 1.00 95.06 101 MET A C 1
ATOM 797 O O . MET A 1 101 ? -2.308 -10.039 9.290 1.00 95.06 101 MET A O 1
ATOM 801 N N . ALA A 1 102 ? -1.150 -8.872 7.757 1.00 94.31 102 ALA A N 1
ATOM 802 C CA . ALA A 1 102 ? -1.022 -7.655 8.550 1.00 94.31 102 ALA A CA 1
ATOM 803 C C . ALA A 1 102 ? -2.384 -7.043 8.902 1.00 94.31 102 ALA A C 1
ATOM 805 O O . ALA A 1 102 ? -2.594 -6.654 10.048 1.00 94.31 102 ALA A O 1
ATOM 806 N N . ILE A 1 103 ? -3.328 -7.014 7.955 1.00 93.44 103 ILE A N 1
ATOM 807 C CA . ILE A 1 103 ? -4.688 -6.515 8.199 1.00 93.44 103 ILE A CA 1
ATOM 808 C C . ILE A 1 103 ? -5.431 -7.418 9.190 1.00 93.44 103 ILE A C 1
ATOM 810 O O . ILE A 1 103 ? -6.053 -6.912 10.120 1.00 93.44 103 ILE A O 1
ATOM 814 N N . ASN A 1 104 ? -5.357 -8.744 9.035 1.00 93.38 104 ASN A N 1
ATOM 815 C CA . ASN A 1 104 ? -6.035 -9.670 9.947 1.00 93.38 104 ASN A CA 1
ATOM 816 C C . ASN A 1 104 ? -5.473 -9.588 11.374 1.00 93.38 104 ASN A C 1
ATOM 818 O O . ASN A 1 104 ? -6.239 -9.485 12.332 1.00 93.38 104 ASN A O 1
ATOM 822 N N . LEU A 1 105 ? -4.145 -9.587 11.521 1.00 93.62 105 LEU A N 1
ATOM 823 C CA . LEU A 1 105 ? -3.486 -9.442 12.821 1.00 93.62 105 LEU A CA 1
ATOM 824 C C . LEU A 1 105 ? -3.766 -8.071 13.445 1.00 93.62 105 LEU A C 1
ATOM 826 O O . LEU A 1 105 ? -4.072 -7.991 14.635 1.00 93.62 105 LEU A O 1
ATOM 830 N N . GLY A 1 106 ? -3.712 -7.008 12.638 1.00 92.25 106 GLY A N 1
ATOM 831 C CA . GLY A 1 106 ? -4.053 -5.652 13.054 1.00 92.25 106 GLY A CA 1
ATOM 832 C C . GLY A 1 106 ? -5.476 -5.572 13.593 1.00 92.25 106 GLY A C 1
ATOM 833 O O . GLY A 1 106 ? -5.668 -5.165 14.736 1.00 92.25 106 GLY A O 1
ATOM 834 N N . ASN A 1 107 ? -6.449 -6.092 12.840 1.00 90.94 107 ASN A N 1
ATOM 835 C CA . ASN A 1 107 ? -7.854 -6.097 13.241 1.00 90.94 107 ASN A CA 1
ATOM 836 C C . ASN A 1 107 ? -8.077 -6.885 14.535 1.00 90.94 107 ASN A C 1
ATOM 838 O O . ASN A 1 107 ? -8.832 -6.439 15.394 1.00 90.94 107 ASN A O 1
ATOM 842 N N . MET A 1 108 ? -7.406 -8.026 14.723 1.00 91.75 108 MET A N 1
ATOM 843 C CA . MET A 1 108 ? -7.496 -8.782 15.978 1.00 91.75 108 MET A CA 1
ATOM 844 C C . MET A 1 108 ? -6.962 -7.985 17.176 1.00 91.75 108 MET A C 1
ATOM 846 O O . MET A 1 108 ? -7.560 -8.024 18.255 1.00 91.75 108 MET A O 1
ATOM 850 N N . MET A 1 109 ? -5.846 -7.270 17.011 1.00 92.25 109 MET A N 1
ATOM 851 C CA . MET A 1 109 ? -5.256 -6.460 18.081 1.00 92.25 109 MET A CA 1
ATOM 852 C C . MET A 1 109 ? -6.076 -5.203 18.377 1.00 92.25 109 MET A C 1
ATOM 854 O O . MET A 1 109 ? -6.318 -4.893 19.546 1.00 92.25 109 MET A O 1
ATOM 858 N N . ASP A 1 110 ? -6.538 -4.513 17.338 1.00 89.94 110 ASP A N 1
ATOM 859 C CA . ASP A 1 110 ? -7.374 -3.322 17.465 1.00 89.94 110 ASP A CA 1
ATOM 860 C C . ASP A 1 110 ? -8.740 -3.668 18.072 1.00 89.94 110 ASP A C 1
ATOM 862 O O . ASP A 1 110 ? -9.164 -3.004 19.016 1.00 89.94 110 ASP A O 1
ATOM 866 N N . TYR A 1 111 ? -9.372 -4.775 17.663 1.00 87.88 111 TYR A N 1
ATOM 867 C CA . TYR A 1 111 ? -10.613 -5.264 18.275 1.00 87.88 111 TYR A CA 1
ATOM 868 C C . TYR A 1 111 ? -10.443 -5.535 19.774 1.00 87.88 111 TYR A C 1
ATOM 870 O O . TYR A 1 111 ? -11.223 -5.041 20.592 1.00 87.88 111 TYR A O 1
ATOM 878 N N . ARG A 1 112 ? -9.385 -6.267 20.162 1.00 85.81 112 ARG A N 1
ATOM 879 C CA . ARG A 1 112 ? -9.078 -6.523 21.580 1.00 85.81 112 ARG A CA 1
ATOM 880 C C . ARG A 1 112 ? -8.888 -5.226 22.352 1.00 85.81 112 ARG A C 1
ATOM 882 O O . ARG A 1 112 ? -9.394 -5.119 23.463 1.00 85.81 112 ARG A O 1
ATOM 889 N N . ARG A 1 113 ? -8.191 -4.243 21.780 1.00 84.25 113 ARG A N 1
ATOM 890 C CA . ARG A 1 113 ? -7.949 -2.946 22.422 1.00 84.25 113 ARG A CA 1
ATOM 891 C C . ARG A 1 113 ? -9.233 -2.132 22.569 1.00 84.25 113 ARG A C 1
ATO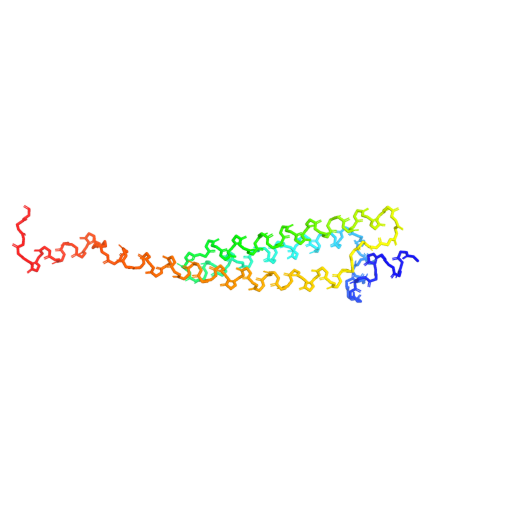M 893 O O . ARG A 1 113 ? -9.472 -1.588 23.644 1.00 84.25 113 ARG A O 1
ATOM 900 N N . ASN A 1 114 ? -10.064 -2.080 21.532 1.00 83.38 114 ASN A N 1
ATOM 901 C CA . ASN A 1 114 ? -11.324 -1.339 21.538 1.00 83.38 114 ASN A CA 1
ATOM 902 C C . ASN A 1 114 ? -12.322 -1.957 22.524 1.00 83.38 114 ASN A C 1
ATOM 904 O O . ASN A 1 114 ? -12.957 -1.232 23.284 1.00 83.38 114 ASN A O 1
ATOM 908 N N . HIS A 1 115 ? -12.410 -3.289 22.587 1.00 75.31 115 HIS A N 1
ATOM 909 C CA . HIS A 1 115 ? -13.300 -3.977 23.526 1.00 75.31 115 HIS A CA 1
ATOM 910 C C . HIS A 1 115 ? -12.756 -3.997 24.958 1.00 75.31 115 HIS A C 1
ATOM 912 O O . HIS A 1 115 ? -13.528 -3.784 25.887 1.00 75.31 115 HIS A O 1
ATOM 918 N N . ALA A 1 116 ? -11.442 -4.146 25.165 1.00 67.31 116 ALA A N 1
ATOM 919 C CA . ALA A 1 116 ? -10.835 -4.002 26.490 1.00 67.31 116 ALA A CA 1
ATOM 920 C C . ALA A 1 116 ? -11.019 -2.580 27.047 1.00 67.31 116 ALA A C 1
ATOM 922 O O . ALA A 1 116 ? -11.388 -2.422 28.207 1.00 67.31 116 ALA A O 1
ATOM 923 N N . ASN A 1 117 ? -10.850 -1.541 26.220 1.00 56.25 117 ASN A N 1
ATOM 924 C CA . ASN A 1 117 ? -11.102 -0.153 26.622 1.00 56.25 117 ASN A CA 1
ATOM 925 C C . ASN A 1 117 ? -12.595 0.184 26.737 1.00 56.25 117 ASN A C 1
ATOM 927 O O . ASN A 1 117 ? -12.947 1.069 27.513 1.00 56.25 117 ASN A O 1
ATOM 931 N N . GLY A 1 118 ? -13.479 -0.517 26.023 1.00 51.25 118 GLY A N 1
ATOM 932 C CA . GLY A 1 118 ? -14.931 -0.381 26.163 1.00 51.25 118 GLY A CA 1
ATOM 933 C C . GLY A 1 118 ? -15.429 -0.711 27.576 1.00 51.25 118 GLY A C 1
ATOM 934 O O . GLY A 1 118 ? -16.322 -0.030 28.081 1.00 51.25 118 GLY A O 1
ATOM 935 N N . TYR A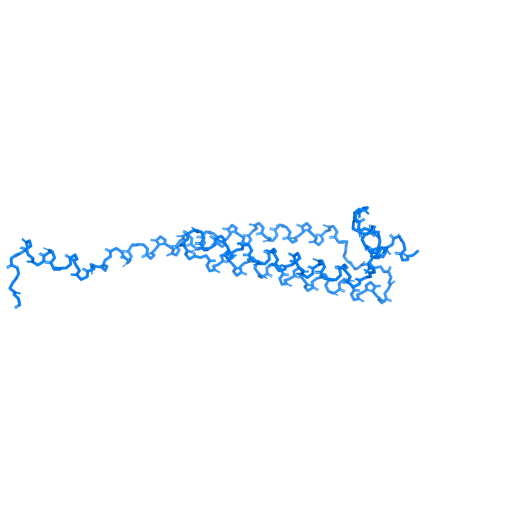 1 119 ? -14.793 -1.669 28.262 1.00 45.81 119 TYR A N 1
ATOM 936 C CA . TYR A 1 119 ? -15.068 -1.953 29.678 1.00 45.81 119 TYR A CA 1
ATOM 937 C C . TYR A 1 119 ? -14.630 -0.817 30.620 1.00 45.81 119 TYR A C 1
ATOM 939 O O . TYR A 1 119 ? -15.293 -0.582 31.628 1.00 45.81 119 TYR A O 1
ATOM 947 N N . TYR A 1 120 ? -13.572 -0.067 30.288 1.00 45.91 120 TYR A N 1
ATOM 948 C CA . TYR A 1 120 ? -13.083 1.054 31.106 1.00 45.91 120 TYR A CA 1
ATOM 949 C C . TYR A 1 120 ? -13.696 2.416 30.735 1.00 45.91 120 TYR A C 1
ATOM 951 O O . TYR A 1 120 ? -13.743 3.303 31.578 1.00 45.91 120 TYR A O 1
ATOM 959 N N . CYS A 1 121 ? -14.200 2.612 29.511 1.00 45.34 121 CYS A N 1
ATOM 960 C CA . CYS A 1 121 ? -14.855 3.865 29.105 1.00 45.34 121 CYS A CA 1
ATOM 961 C C . CYS A 1 121 ? -16.335 3.946 29.492 1.00 45.34 121 CYS A C 1
ATOM 963 O O . CYS A 1 121 ? -16.876 5.047 29.543 1.00 45.34 121 CYS A O 1
ATOM 965 N N . ARG A 1 122 ? -16.993 2.827 29.822 1.00 45.44 122 ARG A N 1
ATOM 966 C CA . ARG A 1 122 ? -18.363 2.860 30.364 1.00 45.44 122 ARG A CA 1
ATOM 967 C C . ARG A 1 122 ? -18.425 3.250 31.848 1.00 45.44 122 ARG A C 1
ATOM 969 O O . ARG A 1 122 ? -19.517 3.438 32.367 1.00 45.44 122 ARG A O 1
ATOM 976 N N . SER A 1 123 ? -17.282 3.367 32.533 1.00 48.59 123 SER A N 1
ATOM 977 C CA . SER A 1 123 ? -17.227 3.775 33.946 1.00 48.59 123 SER A CA 1
ATOM 978 C C . SER A 1 123 ? -17.074 5.283 34.150 1.00 48.59 123 SER A C 1
ATOM 980 O O . SER A 1 123 ? -17.225 5.761 35.274 1.00 48.59 123 SER A O 1
ATOM 982 N N . ARG A 1 124 ? -16.791 6.056 33.093 1.00 53.53 124 ARG A N 1
ATOM 983 C CA . ARG A 1 124 ? -16.739 7.514 33.203 1.00 53.53 124 ARG A CA 1
ATOM 984 C C . ARG A 1 124 ? -18.152 8.061 33.041 1.00 53.53 124 ARG A C 1
ATOM 986 O O . ARG A 1 124 ? -18.561 8.427 31.945 1.00 53.53 124 ARG A O 1
ATOM 993 N N . ILE A 1 125 ? -18.887 8.060 34.152 1.00 61.28 125 ILE A N 1
ATOM 994 C CA . ILE A 1 125 ? -20.146 8.794 34.298 1.00 61.28 125 ILE A CA 1
ATOM 995 C C . ILE A 1 125 ? -19.888 10.211 33.779 1.00 61.28 125 ILE A C 1
ATOM 997 O O . ILE A 1 125 ? -18.974 10.889 34.254 1.00 61.28 125 ILE A O 1
ATOM 1001 N N . THR A 1 126 ? -20.625 10.635 32.757 1.00 69.38 126 THR A N 1
ATOM 1002 C CA . THR A 1 126 ? -20.520 12.017 32.275 1.00 69.38 126 THR A CA 1
ATOM 1003 C C . THR A 1 126 ? -21.033 12.978 33.347 1.00 69.38 126 THR A C 1
ATOM 1005 O O . THR A 1 126 ? -21.918 12.613 34.114 1.00 69.38 126 THR A O 1
ATOM 1008 N N . ASP A 1 127 ? -20.554 14.225 33.397 1.00 74.06 127 ASP A N 1
ATOM 1009 C CA . ASP A 1 127 ? -20.987 15.189 34.431 1.00 74.06 127 ASP A CA 1
ATOM 1010 C C . ASP A 1 127 ? -22.521 15.345 34.484 1.00 74.06 127 ASP A C 1
ATOM 1012 O O . ASP A 1 127 ? -23.117 15.448 35.552 1.00 74.06 127 ASP A O 1
ATOM 1016 N N . LYS A 1 128 ? -23.188 15.238 33.326 1.00 74.81 128 LYS A N 1
ATOM 1017 C CA . LYS A 1 128 ? -24.656 15.249 33.214 1.00 74.81 128 LYS A CA 1
ATOM 1018 C C . LYS A 1 128 ? -25.331 13.994 33.773 1.00 74.81 128 LYS A C 1
ATOM 1020 O O . LYS A 1 128 ? -26.444 14.076 34.289 1.00 74.81 128 LYS A O 1
ATOM 1025 N N . GLU A 1 129 ? -24.716 12.825 33.617 1.00 76.44 129 GLU A N 1
ATOM 1026 C CA . GLU A 1 129 ? -25.199 11.583 34.232 1.00 76.44 129 GLU A CA 1
ATOM 1027 C C . GLU A 1 129 ? -24.943 11.592 35.740 1.00 76.44 129 GLU A C 1
ATOM 1029 O O . GLU A 1 129 ? -25.793 11.135 36.497 1.00 76.44 129 GLU A O 1
ATOM 1034 N N . TRP A 1 130 ? -23.838 12.195 36.183 1.00 77.44 130 TRP A N 1
ATOM 1035 C CA . TRP A 1 130 ? -23.509 12.355 37.594 1.00 77.44 130 TRP A CA 1
ATOM 1036 C C . TRP A 1 130 ? -24.494 13.286 38.301 1.00 77.44 130 TRP A C 1
ATOM 1038 O O . TRP A 1 130 ? -25.022 12.932 39.351 1.00 77.44 130 TRP A O 1
ATOM 1048 N N . GLU A 1 131 ? -24.831 14.431 37.702 1.00 80.00 131 GLU A N 1
ATOM 1049 C CA . GLU A 1 131 ? -25.869 15.324 38.233 1.00 80.00 131 GLU A CA 1
ATOM 1050 C C . GLU A 1 131 ? -27.249 14.660 38.297 1.00 80.00 131 GLU A C 1
ATOM 1052 O O . GLU A 1 131 ? -28.008 14.883 39.242 1.00 80.00 131 GLU A O 1
ATOM 1057 N N . ARG A 1 132 ? -27.583 13.816 37.314 1.00 82.00 132 ARG A N 1
ATOM 1058 C CA . ARG A 1 132 ? -28.837 13.054 37.327 1.00 82.00 132 ARG A CA 1
ATOM 1059 C C . ARG A 1 132 ? -28.852 12.035 38.463 1.00 82.00 132 ARG A C 1
ATOM 1061 O O . ARG A 1 132 ? -29.818 11.990 39.217 1.00 82.00 132 ARG A O 1
ATOM 1068 N N . MET A 1 133 ? -27.760 11.294 38.631 1.00 80.75 133 MET A N 1
ATOM 1069 C CA . MET A 1 133 ? -27.602 10.339 39.726 1.00 80.75 133 MET A CA 1
ATOM 1070 C C . MET A 1 133 ? -27.642 11.028 41.094 1.00 80.75 133 MET A C 1
ATOM 1072 O O . MET A 1 133 ? -28.296 10.521 41.999 1.00 80.75 133 MET A O 1
ATOM 1076 N N . LYS A 1 134 ? -27.024 12.207 41.256 1.00 83.25 134 LYS A N 1
ATOM 1077 C CA . LYS A 1 134 ? -27.126 12.992 42.500 1.00 83.25 134 LYS A CA 1
ATOM 1078 C C . LYS A 1 134 ? -28.577 13.325 42.853 1.00 83.25 134 LYS A C 1
ATOM 1080 O O . LYS A 1 134 ? -28.969 13.153 44.005 1.00 83.25 134 LYS A O 1
ATOM 1085 N N . LYS A 1 135 ? -29.377 13.747 41.864 1.00 82.94 135 LYS A N 1
ATOM 1086 C CA . LYS A 1 135 ? -30.809 14.037 42.052 1.00 82.94 135 LYS A CA 1
ATOM 1087 C C . LYS A 1 135 ? -31.619 12.790 42.406 1.00 82.94 135 LYS A C 1
ATOM 1089 O O . LYS A 1 135 ? -32.486 12.864 43.267 1.00 82.94 135 LYS A O 1
ATOM 1094 N N . GLU A 1 136 ? -31.328 11.653 41.780 1.00 86.38 136 GLU A N 1
ATOM 1095 C CA . GLU A 1 136 ? -32.005 10.378 42.066 1.00 86.38 136 GLU A CA 1
ATOM 1096 C C . GLU A 1 136 ? -31.636 9.809 43.447 1.00 86.38 136 GLU A C 1
ATOM 1098 O O . GLU A 1 136 ? -32.477 9.208 44.110 1.00 86.38 136 GLU A O 1
ATOM 1103 N N . MET A 1 137 ? -30.404 10.036 43.911 1.00 84.81 137 MET A N 1
ATOM 1104 C CA . MET A 1 137 ? -29.911 9.578 45.217 1.00 84.81 137 MET A CA 1
ATOM 1105 C C . MET A 1 137 ? -30.171 10.572 46.359 1.00 84.81 137 MET A C 1
ATOM 1107 O O . MET A 1 137 ? -29.773 10.305 47.492 1.00 84.81 137 MET A O 1
ATOM 1111 N N . ASN A 1 138 ? -30.820 11.708 46.075 1.00 85.31 138 ASN A N 1
ATOM 1112 C CA . ASN A 1 138 ? -31.043 12.806 47.020 1.00 85.31 138 ASN A CA 1
ATOM 1113 C C . ASN A 1 138 ? -29.740 13.247 47.724 1.00 85.31 138 ASN A C 1
ATOM 1115 O O . ASN A 1 138 ? -29.703 13.481 48.933 1.00 85.31 138 ASN A O 1
ATOM 1119 N N . TYR A 1 139 ? -28.646 13.270 46.959 1.00 74.00 139 TYR A N 1
ATOM 1120 C CA . TYR A 1 139 ? -27.308 13.544 47.466 1.00 74.00 139 TYR A CA 1
ATOM 1121 C C . TYR A 1 139 ? -27.182 15.043 47.789 1.00 74.00 139 TYR A C 1
ATOM 1123 O O . TYR A 1 139 ? -27.548 15.852 46.935 1.00 74.00 139 TYR A O 1
ATOM 1131 N N . PRO A 1 140 ? -26.696 15.435 48.980 1.00 72.44 140 PRO A N 1
ATOM 1132 C CA . PRO A 1 140 ? -26.529 16.843 49.328 1.00 72.44 140 PRO A CA 1
ATOM 1133 C C . PRO A 1 140 ? -25.472 17.504 48.431 1.00 72.44 140 PRO A C 1
ATOM 1135 O O . PRO A 1 140 ? -24.482 16.859 48.066 1.00 72.44 140 PRO A O 1
ATOM 1138 N N . ASP A 1 141 ? -25.725 18.763 48.067 1.00 71.38 141 ASP A N 1
ATOM 1139 C CA . ASP A 1 141 ? -24.861 19.582 47.204 1.00 71.38 141 ASP A CA 1
ATOM 1140 C C . ASP A 1 141 ? -23.474 19.847 47.810 1.00 71.38 141 ASP A C 1
ATOM 1142 O O . ASP A 1 141 ? -23.391 20.153 49.025 1.00 71.38 141 ASP A O 1
#